Protein AF-A0AAE1QF99-F1 (afdb_monomer_lite)

Foldseek 3Di:
DDDDDDDDDAFDADAPDDDDPVRVCCVVQLVDSDHHPVHGRPDDDDDDPDDDDDDDSVRVNVVVVPDDDDDDDDPDDPVVVVVVCVVVVHDDDDDPDPVVVVVVVVVVCVVVVVVVVVVPD

InterPro domains:
  IPR013320 Concanavalin A-like lectin/glucanase domain superfamily [SSF49899] (3-43)

Radius of gyration: 19.01 Å; chains: 1; bounding box: 43×46×45 Å

Secondary structure (DSSP, 8-state):
------S------B-SSPPPHHHHHHHHTTS--PPPSSB-TTS-----S-------HHHHHHHHTS----PPPPS--HHHHHHHHHHTT------SSHHHHHHHHHHHHHHHHHHHHTT--

Structure (mmCIF, N/CA/C/O backbone):
data_AF-A0AAE1QF99-F1
#
_entry.id   AF-A0AAE1QF99-F1
#
loop_
_atom_site.group_PDB
_atom_site.id
_atom_site.type_symbol
_atom_site.label_atom_id
_atom_site.label_alt_id
_atom_site.label_comp_id
_atom_site.label_asym_id
_atom_site.label_entity_id
_atom_site.label_seq_id
_atom_site.pdbx_PDB_ins_code
_atom_site.Cartn_x
_atom_site.Cartn_y
_atom_site.Cartn_z
_atom_site.occupancy
_atom_site.B_iso_or_equiv
_atom_site.auth_seq_id
_atom_site.auth_comp_id
_atom_site.auth_asym_id
_atom_site.auth_atom_id
_atom_site.pdbx_PDB_model_num
ATOM 1 N N . MET A 1 1 ? -8.437 19.501 -14.780 1.00 42.03 1 MET A N 1
ATOM 2 C CA . MET A 1 1 ? -8.337 19.277 -13.321 1.00 42.03 1 MET A CA 1
ATOM 3 C C . MET A 1 1 ? -7.116 18.418 -13.058 1.00 42.03 1 MET A C 1
ATOM 5 O O . MET A 1 1 ? -6.956 17.419 -13.745 1.00 42.03 1 MET A O 1
ATOM 9 N N . LYS A 1 2 ? -6.240 18.828 -12.135 1.00 61.62 2 LYS A N 1
ATOM 10 C CA . LYS A 1 2 ? -5.162 17.976 -11.620 1.00 61.62 2 LYS A CA 1
ATOM 11 C C . LYS A 1 2 ? -5.658 17.385 -10.305 1.00 61.62 2 LYS A C 1
ATOM 13 O O . LYS A 1 2 ? -6.001 18.144 -9.407 1.00 61.62 2 LYS A O 1
ATOM 18 N N . TYR A 1 3 ? -5.735 16.065 -10.232 1.00 79.88 3 TYR A N 1
ATOM 19 C CA . TYR A 1 3 ? -5.967 15.356 -8.980 1.00 79.88 3 TYR A CA 1
ATOM 20 C C . TYR A 1 3 ? -4.600 14.941 -8.438 1.00 79.88 3 TYR A C 1
ATOM 22 O O . TYR A 1 3 ? -3.792 14.393 -9.187 1.00 79.88 3 TYR A O 1
ATOM 30 N N . SER A 1 4 ? -4.324 15.255 -7.175 1.00 82.94 4 SER A N 1
ATOM 31 C CA . SER A 1 4 ? -3.082 14.892 -6.490 1.00 82.94 4 SER A CA 1
ATOM 32 C C . SER A 1 4 ? -3.387 13.950 -5.336 1.00 82.94 4 SER A C 1
ATOM 34 O O . SER A 1 4 ? -4.360 14.149 -4.610 1.00 82.94 4 SER A O 1
ATOM 36 N N . TYR A 1 5 ? -2.543 12.938 -5.167 1.00 82.88 5 TYR A N 1
ATOM 37 C CA . TYR A 1 5 ? -2.545 12.073 -3.995 1.00 82.88 5 TYR A CA 1
ATOM 38 C C . TYR A 1 5 ? -1.543 12.609 -2.965 1.00 82.88 5 TYR A C 1
ATOM 40 O O . TYR A 1 5 ? -0.455 13.049 -3.336 1.00 82.88 5 TYR A O 1
ATOM 48 N N . SER A 1 6 ? -1.906 12.566 -1.684 1.00 85.25 6 SER A N 1
ATOM 49 C CA . SER A 1 6 ? -1.023 12.910 -0.567 1.00 85.25 6 SER A CA 1
ATOM 50 C C . SER A 1 6 ? -1.058 11.775 0.447 1.00 85.25 6 SER A C 1
ATOM 52 O O . SER A 1 6 ? -2.117 11.456 0.983 1.00 85.25 6 SER A O 1
ATOM 54 N N . GLY A 1 7 ? 0.092 11.153 0.687 1.00 87.44 7 GLY A N 1
ATOM 55 C CA . GLY A 1 7 ? 0.216 10.006 1.577 1.00 87.44 7 GLY A CA 1
ATOM 56 C C . GLY A 1 7 ? 1.507 9.234 1.338 1.00 87.44 7 GLY A C 1
ATOM 57 O O . GLY A 1 7 ? 2.326 9.615 0.501 1.00 87.44 7 GLY A O 1
ATOM 58 N N . TRP A 1 8 ? 1.668 8.145 2.084 1.00 87.25 8 TRP A N 1
ATOM 59 C CA . TRP A 1 8 ? 2.765 7.197 1.913 1.00 87.25 8 TRP A CA 1
ATOM 60 C C . TRP A 1 8 ? 2.385 6.141 0.882 1.00 87.25 8 TRP A C 1
ATOM 62 O O . TRP A 1 8 ? 1.256 5.650 0.879 1.00 87.25 8 TRP A O 1
ATOM 72 N N . LEU A 1 9 ? 3.332 5.783 0.022 1.00 90.31 9 LEU A N 1
ATOM 73 C CA . LEU A 1 9 ? 3.135 4.817 -1.050 1.00 90.31 9 LEU A CA 1
ATOM 74 C C . LEU A 1 9 ? 4.299 3.827 -1.055 1.00 90.31 9 LEU A C 1
ATOM 76 O O . LEU A 1 9 ? 5.449 4.228 -0.898 1.00 90.31 9 LEU A O 1
ATOM 80 N N . THR A 1 10 ? 3.994 2.543 -1.217 1.00 91.50 10 THR A N 1
ATOM 81 C CA . THR A 1 10 ? 4.982 1.464 -1.322 1.00 91.50 10 THR A CA 1
ATOM 82 C C . THR A 1 10 ? 4.416 0.307 -2.145 1.00 91.50 10 THR A C 1
ATOM 84 O O . THR A 1 10 ? 3.204 0.251 -2.360 1.00 91.50 10 THR A O 1
ATOM 87 N N . GLN A 1 11 ? 5.283 -0.594 -2.615 1.00 91.81 11 GLN A N 1
ATOM 88 C CA . GLN A 1 11 ? 4.938 -1.805 -3.379 1.00 91.81 11 GLN A CA 1
ATOM 89 C C . GLN A 1 11 ? 4.056 -1.568 -4.615 1.00 91.81 11 GLN A C 1
ATOM 91 O O . GLN A 1 11 ? 3.202 -2.387 -4.968 1.00 91.81 11 GLN A O 1
ATOM 96 N N . VAL A 1 12 ? 4.258 -0.444 -5.303 1.00 93.56 12 VAL A N 1
ATOM 97 C CA . VAL A 1 12 ? 3.549 -0.175 -6.558 1.00 93.56 12 VAL A CA 1
ATOM 98 C C . VAL A 1 12 ? 4.138 -1.030 -7.669 1.00 93.56 12 VAL A C 1
ATOM 100 O O . VAL A 1 12 ? 5.303 -0.884 -8.024 1.00 93.56 12 VAL A O 1
ATOM 103 N N . ASN A 1 13 ? 3.288 -1.872 -8.248 1.00 95.44 13 ASN A N 1
ATOM 104 C CA . ASN A 1 13 ? 3.660 -2.869 -9.237 1.00 95.44 13 ASN A CA 1
ATOM 105 C C . ASN A 1 13 ? 2.631 -2.938 -10.374 1.00 95.44 13 ASN A C 1
ATOM 107 O O . ASN A 1 13 ? 1.431 -2.761 -10.144 1.00 95.44 13 ASN A O 1
ATOM 111 N N . ILE A 1 14 ? 3.090 -3.204 -11.601 1.00 95.94 14 ILE A N 1
ATOM 112 C CA . ILE A 1 14 ? 2.236 -3.464 -12.771 1.00 95.94 14 ILE A CA 1
ATOM 113 C C . ILE A 1 14 ? 2.709 -4.736 -13.464 1.00 95.94 14 ILE A C 1
ATOM 115 O O . ILE A 1 14 ? 3.895 -4.901 -13.759 1.00 95.94 14 ILE A O 1
ATOM 119 N N . TRP A 1 15 ? 1.743 -5.595 -13.785 1.00 97.12 15 TRP A N 1
ATOM 120 C CA . TRP A 1 15 ? 1.960 -6.841 -14.504 1.00 97.12 15 TRP A CA 1
ATOM 121 C C . TRP A 1 15 ? 1.400 -6.773 -15.923 1.00 97.12 15 TRP A C 1
ATOM 123 O O . TRP A 1 15 ? 0.340 -6.190 -16.158 1.00 97.12 15 TRP A O 1
ATOM 133 N N . GLY A 1 16 ? 2.077 -7.424 -16.868 1.00 97.94 16 GLY A N 1
ATOM 134 C CA . GLY A 1 16 ? 1.632 -7.560 -18.261 1.00 97.94 16 GLY A CA 1
ATOM 135 C C . GLY A 1 16 ? 0.498 -8.571 -18.449 1.00 97.94 16 GLY A C 1
ATOM 136 O O . GLY A 1 16 ? -0.008 -8.750 -19.557 1.00 97.94 16 GLY A O 1
ATOM 137 N N . ARG A 1 17 ? 0.090 -9.237 -17.366 1.00 97.69 17 ARG A N 1
ATOM 138 C CA . ARG A 1 17 ? -0.963 -10.252 -17.328 1.00 97.69 17 ARG A CA 1
ATOM 139 C C . ARG A 1 17 ? -1.940 -9.990 -16.190 1.00 97.69 17 ARG A C 1
ATOM 141 O O . ARG A 1 17 ? -1.632 -9.294 -15.227 1.00 97.69 17 ARG A O 1
ATOM 148 N N . VAL A 1 18 ? -3.100 -10.630 -16.276 1.00 97.50 18 VAL A N 1
ATOM 149 C CA . VAL A 1 18 ? -4.054 -10.683 -15.166 1.00 97.50 18 VAL A CA 1
ATOM 150 C C . VAL A 1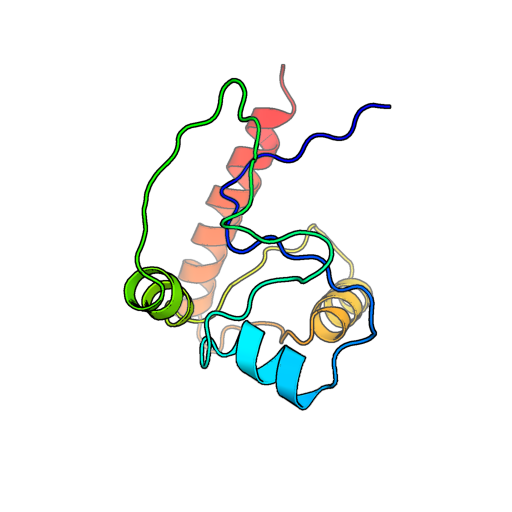 18 ? -3.503 -11.613 -14.080 1.00 97.50 18 VAL A C 1
ATOM 152 O O . VAL A 1 18 ? -3.090 -12.738 -14.374 1.00 97.50 18 VAL A O 1
ATOM 155 N N . LEU A 1 19 ? -3.481 -11.133 -12.836 1.00 95.94 19 LEU A N 1
ATOM 156 C CA . LEU A 1 19 ? -3.140 -11.944 -11.668 1.00 95.94 19 LEU A CA 1
ATOM 157 C C . LEU A 1 19 ? -4.323 -12.830 -11.258 1.00 95.94 19 LEU A C 1
ATOM 159 O O . LEU A 1 19 ? -5.487 -12.437 -11.367 1.00 95.94 19 LEU A O 1
ATOM 163 N N . THR A 1 20 ? -4.014 -14.022 -10.763 1.00 97.12 20 THR A N 1
ATOM 164 C CA . THR A 1 20 ? -4.987 -14.945 -10.163 1.00 97.12 20 THR A CA 1
ATOM 165 C C . THR A 1 20 ? -5.446 -14.453 -8.785 1.00 97.12 20 THR A C 1
ATOM 167 O O . THR A 1 20 ? -4.804 -13.597 -8.172 1.00 97.12 20 THR A O 1
ATOM 170 N N . GLN A 1 21 ? -6.563 -14.980 -8.270 1.00 94.81 21 GLN A N 1
ATOM 171 C CA . GLN A 1 21 ? -7.044 -14.590 -6.935 1.00 94.81 21 GLN A CA 1
ATOM 172 C C . GLN A 1 21 ? -6.059 -14.998 -5.839 1.00 94.81 21 GLN A C 1
ATOM 174 O O . GLN A 1 21 ? -5.895 -14.275 -4.859 1.00 94.81 21 GLN A O 1
ATOM 179 N N . GLU A 1 22 ? -5.386 -16.128 -6.027 1.00 94.50 22 GLU A N 1
ATOM 180 C CA . GLU A 1 22 ? -4.367 -16.653 -5.131 1.00 94.50 22 GLU A CA 1
ATOM 181 C C . GLU A 1 22 ? -3.150 -15.722 -5.079 1.00 94.50 22 GLU A C 1
ATOM 183 O O . GLU A 1 22 ? -2.675 -15.399 -3.994 1.00 94.50 22 GLU A O 1
ATOM 188 N N . GLU A 1 23 ? -2.689 -15.220 -6.229 1.00 94.12 23 GLU A N 1
ATOM 189 C CA . GLU A 1 23 ? -1.585 -14.252 -6.300 1.00 94.12 23 GLU A CA 1
ATOM 190 C C . GLU A 1 23 ? -1.953 -12.914 -5.651 1.00 94.12 23 GLU A C 1
ATOM 192 O O . GLU A 1 23 ? -1.167 -12.366 -4.878 1.00 94.12 23 GLU A O 1
ATOM 197 N N . ILE A 1 24 ? -3.164 -12.412 -5.913 1.00 92.19 24 ILE A N 1
ATOM 198 C CA . ILE A 1 24 ? -3.673 -11.183 -5.285 1.00 92.19 24 ILE A CA 1
ATOM 199 C C . ILE A 1 24 ? -3.771 -11.365 -3.766 1.00 92.19 24 ILE A C 1
ATOM 201 O O . ILE A 1 24 ? -3.363 -10.485 -3.008 1.00 92.19 24 ILE A O 1
ATOM 205 N N . GLY A 1 25 ? -4.293 -12.508 -3.315 1.00 88.94 25 GLY A N 1
ATOM 206 C CA . GLY A 1 25 ? -4.390 -12.844 -1.899 1.00 88.94 25 GLY A CA 1
ATOM 207 C C . GLY A 1 25 ? -3.019 -12.943 -1.237 1.00 88.94 25 GLY A C 1
ATOM 208 O O . GLY A 1 25 ? -2.838 -12.435 -0.135 1.00 88.94 25 GLY A O 1
ATOM 209 N N . ALA A 1 26 ? -2.038 -13.530 -1.921 1.00 90.06 26 ALA A N 1
ATOM 210 C CA . ALA A 1 26 ? -0.682 -13.651 -1.408 1.00 90.06 26 ALA A CA 1
ATOM 211 C C . ALA A 1 26 ? 0.048 -12.300 -1.310 1.00 90.06 26 ALA A C 1
ATOM 213 O O . ALA A 1 26 ? 0.751 -12.075 -0.324 1.00 90.06 26 ALA A O 1
ATOM 214 N N . LEU A 1 27 ? -0.167 -11.391 -2.270 1.00 90.19 27 LEU A N 1
ATOM 215 C CA . LEU A 1 27 ? 0.308 -10.001 -2.208 1.00 90.19 27 LEU A CA 1
ATOM 216 C C . LEU A 1 27 ? -0.318 -9.253 -1.029 1.00 90.19 27 LEU A C 1
ATOM 218 O O . LEU A 1 27 ? 0.385 -8.743 -0.161 1.00 90.19 27 LEU A O 1
ATOM 222 N N . ALA A 1 28 ? -1.652 -9.227 -0.965 1.00 87.00 28 ALA A N 1
ATOM 223 C CA . ALA A 1 28 ? -2.383 -8.499 0.072 1.00 87.00 28 ALA A CA 1
ATOM 224 C C . ALA A 1 28 ? -2.150 -9.076 1.479 1.00 87.00 28 ALA A C 1
ATOM 226 O O . ALA A 1 28 ? -2.183 -8.346 2.467 1.00 87.00 28 ALA A O 1
ATOM 227 N N . GLY A 1 29 ? -1.913 -10.386 1.569 1.00 85.56 29 GLY A N 1
ATOM 228 C CA . GLY A 1 29 ? -1.591 -11.101 2.801 1.00 85.56 29 GLY A CA 1
ATOM 229 C C . GLY A 1 29 ? -0.122 -11.015 3.212 1.00 85.56 29 GLY A C 1
ATOM 230 O O . GLY A 1 29 ? 0.257 -11.655 4.194 1.00 85.56 29 GLY A O 1
ATOM 231 N N . CYS A 1 30 ? 0.707 -10.259 2.483 1.00 86.56 30 CYS A N 1
ATOM 232 C CA . CYS A 1 30 ? 2.140 -10.133 2.742 1.00 86.56 30 CYS A CA 1
ATOM 233 C C . CYS A 1 30 ? 2.899 -11.472 2.768 1.00 86.56 30 CYS A C 1
ATOM 235 O O . CYS A 1 30 ? 3.870 -11.632 3.510 1.00 86.56 30 CYS A O 1
ATOM 237 N N . HIS A 1 31 ? 2.452 -12.466 1.998 1.00 85.25 31 HIS A N 1
ATOM 238 C CA . HIS A 1 31 ? 3.102 -13.777 1.961 1.00 85.25 31 HIS A CA 1
ATOM 239 C C . HIS A 1 31 ? 4.381 -13.759 1.121 1.00 85.25 31 HIS A C 1
ATOM 241 O O . HIS A 1 31 ? 5.332 -14.469 1.447 1.00 85.25 31 HIS A O 1
ATOM 247 N N . TYR A 1 32 ? 4.415 -12.931 0.074 1.00 83.25 32 TYR A N 1
ATOM 248 C CA . TYR A 1 32 ? 5.549 -12.800 -0.836 1.00 83.25 32 TYR A CA 1
ATOM 249 C C . TYR A 1 32 ? 5.728 -11.348 -1.282 1.00 83.25 32 TYR A C 1
ATOM 251 O O . TYR A 1 32 ? 4.746 -10.644 -1.507 1.00 83.25 32 TYR A O 1
ATOM 259 N N . ASP A 1 33 ? 6.984 -10.944 -1.470 1.00 88.31 33 ASP A N 1
ATOM 260 C CA . ASP A 1 33 ? 7.357 -9.681 -2.112 1.00 88.31 33 ASP A CA 1
ATOM 261 C C . ASP A 1 33 ? 7.441 -9.902 -3.630 1.00 88.31 33 ASP A C 1
ATOM 263 O O . ASP A 1 33 ? 8.509 -10.184 -4.179 1.00 88.31 33 ASP A O 1
ATOM 267 N N . MET A 1 34 ? 6.284 -9.953 -4.299 1.00 90.88 34 MET A N 1
ATOM 268 C CA . MET A 1 34 ? 6.240 -10.178 -5.747 1.00 90.88 34 MET A CA 1
ATOM 269 C C . MET A 1 34 ? 6.300 -8.853 -6.501 1.00 90.88 34 MET A C 1
ATOM 271 O O . MET A 1 34 ? 5.520 -7.942 -6.242 1.00 90.88 34 MET A O 1
ATOM 275 N N . GLU A 1 35 ? 7.177 -8.801 -7.498 1.00 94.62 35 GLU A N 1
ATOM 276 C CA . GLU A 1 35 ? 7.412 -7.620 -8.327 1.00 94.62 35 GLU A CA 1
ATOM 277 C C . GLU A 1 35 ? 6.748 -7.763 -9.706 1.00 94.62 35 GLU A C 1
ATOM 279 O O . GLU A 1 35 ? 6.591 -8.867 -10.246 1.00 94.62 35 GLU A O 1
ATOM 284 N N . GLY A 1 36 ? 6.332 -6.631 -10.270 1.00 95.81 36 GLY A N 1
ATOM 285 C CA . GLY A 1 36 ? 5.746 -6.539 -11.606 1.00 95.81 36 GLY A CA 1
ATOM 286 C C . GLY A 1 36 ? 6.772 -6.697 -12.729 1.00 95.81 36 GLY A C 1
ATOM 287 O O . GLY A 1 36 ? 7.905 -6.239 -12.618 1.00 95.81 36 GLY A O 1
ATOM 288 N N . ASP A 1 37 ? 6.368 -7.315 -13.842 1.00 95.62 37 ASP A N 1
ATOM 289 C CA . ASP A 1 37 ? 7.206 -7.476 -15.042 1.00 95.62 37 ASP A CA 1
ATOM 290 C C . ASP A 1 37 ? 7.140 -6.270 -15.994 1.00 95.62 37 ASP A C 1
ATOM 292 O O . ASP A 1 37 ? 8.066 -6.041 -16.770 1.00 95.62 37 ASP A O 1
ATOM 296 N N . VAL A 1 38 ? 6.066 -5.478 -15.924 1.00 96.50 38 VAL A N 1
ATOM 297 C CA . VAL A 1 38 ? 5.931 -4.218 -16.676 1.00 96.50 38 VAL A CA 1
ATOM 298 C C . VAL A 1 38 ? 6.481 -3.043 -15.873 1.00 96.50 38 VAL A C 1
ATOM 300 O O . VAL A 1 38 ? 7.115 -2.151 -16.435 1.00 96.50 38 VAL A O 1
ATOM 303 N N . MET A 1 39 ? 6.239 -3.033 -14.562 1.00 95.88 39 MET A N 1
ATOM 304 C CA . MET A 1 39 ? 6.781 -2.039 -13.639 1.00 95.88 39 MET A CA 1
ATOM 305 C C . MET A 1 39 ? 6.927 -2.666 -12.256 1.00 95.88 39 MET A C 1
ATOM 307 O O . MET A 1 39 ? 5.943 -3.174 -11.718 1.00 95.88 39 MET A O 1
ATOM 311 N N . SER A 1 40 ? 8.127 -2.592 -11.690 1.00 96.12 40 SER A N 1
ATOM 312 C CA . SER A 1 40 ? 8.439 -3.080 -10.349 1.00 96.12 40 SER A CA 1
ATOM 313 C C . SER A 1 40 ? 8.679 -1.930 -9.374 1.00 96.12 40 SER A C 1
ATOM 315 O O . SER A 1 40 ? 9.156 -0.858 -9.769 1.00 96.12 40 SER A O 1
ATOM 317 N N . TRP A 1 41 ? 8.399 -2.146 -8.091 1.00 93.81 41 TRP A N 1
ATOM 318 C CA . TRP A 1 41 ? 8.711 -1.177 -7.038 1.00 93.81 41 TRP A CA 1
ATOM 319 C C . TRP A 1 41 ? 10.221 -0.941 -6.926 1.00 93.81 41 TRP A C 1
ATOM 321 O O . TRP A 1 41 ? 10.666 0.200 -6.847 1.00 93.81 41 TRP A O 1
ATOM 331 N N . SER A 1 42 ? 11.019 -2.002 -7.052 1.00 92.88 42 SER A N 1
ATOM 332 C CA . SER A 1 42 ? 12.489 -1.941 -7.154 1.00 92.88 42 SER A CA 1
ATOM 333 C C . SER A 1 42 ? 13.032 -1.358 -8.471 1.00 92.88 42 SER A C 1
ATOM 335 O O . SER A 1 42 ? 14.247 -1.305 -8.678 1.00 92.88 42 SER A O 1
ATOM 337 N N . GLY A 1 43 ? 12.155 -0.948 -9.389 1.00 91.88 43 GLY A N 1
ATOM 338 C CA . GLY A 1 43 ? 12.521 -0.395 -10.687 1.00 91.88 43 GLY A CA 1
ATOM 339 C C . GLY A 1 43 ? 13.132 1.015 -10.627 1.00 91.88 43 GLY A C 1
ATOM 340 O O . GLY A 1 43 ? 13.273 1.623 -9.566 1.00 91.88 43 GLY A O 1
ATOM 341 N N . PRO A 1 44 ? 13.503 1.580 -11.789 1.00 90.06 44 PRO A N 1
ATOM 342 C CA . PRO A 1 44 ? 14.129 2.896 -11.872 1.00 90.06 44 PRO A CA 1
ATOM 343 C C . PRO A 1 44 ? 13.088 4.024 -11.770 1.00 90.06 44 PRO A C 1
ATOM 345 O O . PRO A 1 44 ? 12.713 4.644 -12.771 1.00 90.06 44 PRO A O 1
ATOM 348 N N . TRP A 1 45 ? 12.627 4.308 -10.556 1.00 90.06 45 TRP A N 1
ATOM 349 C CA . TRP A 1 45 ? 11.732 5.428 -10.277 1.00 90.06 45 TRP A CA 1
ATOM 350 C C . TRP A 1 45 ? 12.482 6.762 -10.261 1.00 90.06 45 TRP A C 1
ATOM 352 O O . TRP A 1 45 ? 13.633 6.856 -9.836 1.00 90.06 45 TRP A O 1
ATOM 362 N N . ARG A 1 46 ? 11.817 7.823 -10.731 1.00 92.19 46 ARG A N 1
ATOM 363 C CA . ARG A 1 46 ? 12.283 9.201 -10.536 1.00 92.19 46 ARG A CA 1
ATOM 364 C C . ARG A 1 46 ? 11.373 9.882 -9.539 1.00 92.19 46 ARG A C 1
ATOM 366 O O . ARG A 1 46 ? 10.203 10.126 -9.828 1.00 92.19 46 ARG A O 1
ATOM 373 N N . HIS A 1 47 ? 11.939 10.196 -8.392 1.00 90.19 47 HIS A N 1
ATOM 374 C CA . HIS A 1 47 ? 11.252 10.859 -7.307 1.00 90.19 47 HIS A CA 1
ATOM 375 C C . HIS A 1 47 ? 11.552 12.360 -7.329 1.00 90.19 47 HIS A C 1
ATOM 377 O O . HIS A 1 47 ? 12.676 12.778 -7.607 1.00 90.19 47 HIS A O 1
ATOM 383 N N . TYR A 1 48 ? 10.533 13.169 -7.056 1.00 90.06 48 TYR A N 1
ATOM 384 C CA . TYR A 1 48 ? 10.637 14.623 -6.971 1.00 90.06 48 TYR A CA 1
ATOM 385 C C . TYR A 1 48 ? 9.857 15.077 -5.744 1.00 90.06 48 TYR A C 1
ATOM 387 O O . TYR A 1 48 ? 8.681 14.742 -5.624 1.00 90.06 48 TYR A O 1
ATOM 395 N N . ASP A 1 49 ? 10.512 15.815 -4.850 1.00 89.56 49 ASP A N 1
ATOM 396 C CA . ASP A 1 49 ? 9.891 16.416 -3.664 1.00 89.56 49 ASP A CA 1
ATOM 397 C C . ASP A 1 49 ? 9.147 15.417 -2.750 1.00 89.56 49 ASP A C 1
ATOM 399 O O . ASP A 1 49 ? 8.100 15.730 -2.184 1.00 89.56 49 ASP A O 1
ATOM 403 N N . VAL A 1 50 ? 9.692 14.205 -2.578 1.00 90.06 50 VAL A N 1
ATOM 404 C CA . VAL A 1 50 ? 9.163 13.186 -1.654 1.00 90.06 50 VAL A CA 1
ATOM 405 C C . VAL A 1 50 ? 10.187 12.823 -0.584 1.00 90.06 50 VAL A C 1
ATOM 407 O O . VAL A 1 50 ? 11.396 12.916 -0.794 1.00 90.06 50 VAL A O 1
ATOM 410 N N . LYS A 1 51 ? 9.692 12.395 0.579 1.00 92.06 51 LYS A N 1
ATOM 411 C CA . LYS A 1 51 ? 10.515 11.775 1.617 1.00 92.06 51 LYS A CA 1
ATOM 412 C C . LYS A 1 51 ? 10.531 10.267 1.385 1.00 92.06 51 LYS A C 1
ATOM 414 O O . LYS A 1 51 ? 9.471 9.651 1.322 1.00 92.06 51 LYS A O 1
ATOM 419 N N . GLU A 1 52 ? 11.723 9.695 1.301 1.00 91.62 52 GLU A N 1
ATOM 420 C CA . GLU A 1 52 ? 11.921 8.257 1.139 1.00 91.62 52 GLU A CA 1
ATOM 421 C C . GLU A 1 52 ? 12.326 7.619 2.468 1.00 91.62 52 GLU A C 1
ATOM 423 O O . GLU A 1 52 ? 13.060 8.209 3.265 1.00 91.62 52 GLU A O 1
ATOM 428 N N . GLU A 1 53 ? 11.826 6.412 2.703 1.00 91.06 53 GLU A N 1
ATOM 429 C CA . GLU A 1 53 ? 12.175 5.588 3.852 1.00 91.06 53 GLU A CA 1
ATOM 430 C C . GLU A 1 53 ? 12.194 4.126 3.408 1.00 91.06 53 GLU A C 1
ATOM 432 O O . GLU A 1 53 ? 11.268 3.657 2.744 1.00 91.06 53 GLU A O 1
ATOM 437 N N . GLU A 1 54 ? 13.261 3.413 3.756 1.00 89.56 54 GLU A N 1
ATOM 438 C CA . GLU A 1 54 ? 13.378 1.987 3.479 1.00 89.56 54 GLU A CA 1
ATOM 439 C C . GLU A 1 54 ? 12.782 1.207 4.652 1.00 89.56 54 GLU A C 1
ATOM 441 O O . GLU A 1 54 ? 13.268 1.287 5.780 1.00 89.56 54 GLU A O 1
ATOM 446 N N . ILE A 1 55 ? 11.712 0.461 4.385 1.00 88.38 55 ILE A N 1
ATOM 447 C CA . ILE A 1 55 ? 10.983 -0.317 5.388 1.00 88.38 55 ILE A CA 1
ATOM 448 C C . ILE A 1 55 ? 10.985 -1.774 4.942 1.00 88.38 55 ILE A C 1
ATOM 450 O O . ILE A 1 55 ? 10.636 -2.086 3.802 1.00 88.38 55 ILE A O 1
ATOM 454 N N . LYS A 1 56 ? 11.345 -2.690 5.845 1.00 88.38 56 LYS A N 1
ATOM 455 C CA . LYS A 1 56 ? 11.297 -4.128 5.546 1.00 88.38 56 LYS A CA 1
ATOM 456 C C . LYS A 1 56 ? 9.850 -4.588 5.405 1.00 88.38 56 LYS A C 1
ATOM 458 O O . LYS A 1 56 ? 8.995 -4.173 6.185 1.00 88.38 56 LYS A O 1
ATOM 463 N N . LEU A 1 57 ? 9.594 -5.551 4.516 1.00 86.25 57 LEU A N 1
ATOM 464 C CA . LEU A 1 57 ? 8.258 -6.138 4.339 1.00 86.25 57 LEU A CA 1
ATOM 465 C C . LEU A 1 57 ? 7.630 -6.583 5.673 1.00 86.25 57 LEU A C 1
ATOM 467 O O . LEU A 1 57 ? 6.467 -6.306 5.935 1.00 86.25 57 LEU A O 1
ATOM 471 N N . VAL A 1 58 ? 8.409 -7.214 6.558 1.00 85.25 58 VAL A N 1
ATOM 472 C CA . VAL A 1 58 ? 7.915 -7.666 7.871 1.00 85.25 58 VAL A CA 1
ATOM 473 C C . VAL A 1 58 ? 7.462 -6.510 8.774 1.00 85.25 58 VAL A C 1
ATOM 475 O O . VAL A 1 58 ? 6.499 -6.647 9.525 1.00 85.25 58 VAL A O 1
ATOM 478 N N . GLU A 1 59 ? 8.108 -5.350 8.688 1.00 85.38 59 GLU A N 1
ATOM 479 C CA . GLU A 1 59 ? 7.755 -4.156 9.466 1.00 85.38 59 GLU A CA 1
ATOM 480 C C . GLU A 1 59 ? 6.529 -3.463 8.863 1.00 85.38 59 GLU A C 1
ATOM 482 O O . GLU A 1 59 ? 5.596 -3.096 9.580 1.00 85.38 59 GLU A O 1
ATOM 487 N N . LEU A 1 60 ? 6.470 -3.388 7.530 1.00 84.12 60 LEU A N 1
ATOM 488 C CA . LEU A 1 60 ? 5.296 -2.896 6.816 1.00 84.12 60 LEU A CA 1
ATOM 489 C C . LEU A 1 60 ? 4.059 -3.735 7.166 1.00 84.12 60 LEU A C 1
ATOM 491 O O . LEU A 1 60 ? 3.008 -3.200 7.514 1.00 84.12 60 LEU A O 1
ATOM 495 N N . CYS A 1 61 ? 4.195 -5.056 7.158 1.00 82.56 61 CYS A N 1
ATOM 496 C CA . CYS A 1 61 ? 3.072 -5.971 7.328 1.00 82.56 61 CYS A CA 1
ATOM 497 C C . CYS A 1 61 ? 2.684 -6.216 8.789 1.00 82.56 61 CYS A C 1
ATOM 499 O O . CYS A 1 61 ? 1.531 -6.529 9.070 1.00 82.56 61 CYS A O 1
ATOM 501 N N . THR A 1 62 ? 3.581 -5.981 9.749 1.00 76.62 62 THR A N 1
ATOM 502 C CA . THR A 1 62 ? 3.190 -5.926 11.170 1.00 76.62 62 THR A CA 1
ATOM 503 C C . THR A 1 62 ? 2.341 -4.692 11.485 1.00 76.62 62 THR A C 1
ATOM 505 O O . THR A 1 62 ? 1.530 -4.734 12.412 1.00 76.62 62 THR A O 1
ATOM 508 N N . SER A 1 63 ? 2.444 -3.617 10.690 1.00 55.81 63 SER A N 1
ATOM 509 C CA . SER A 1 63 ? 1.552 -2.456 10.801 1.00 55.81 63 SER A CA 1
ATOM 510 C C . SER A 1 63 ? 0.146 -2.707 10.234 1.00 55.81 63 SER A C 1
ATOM 512 O O . SER A 1 63 ? -0.812 -2.120 10.731 1.00 55.81 63 SER A O 1
ATOM 514 N N . VAL A 1 64 ? -0.010 -3.647 9.291 1.00 53.09 64 VAL A N 1
ATOM 515 C CA . VAL A 1 64 ? -1.320 -4.117 8.785 1.00 53.09 64 VAL A CA 1
ATOM 516 C C . VAL A 1 64 ? -2.070 -4.925 9.854 1.00 53.09 64 VAL A C 1
ATOM 518 O O . VAL A 1 64 ? -3.298 -4.945 9.883 1.00 53.09 64 VAL A O 1
ATOM 521 N N . SER A 1 65 ? -1.348 -5.494 10.823 1.00 48.53 65 SER A N 1
ATOM 522 C CA . SER A 1 65 ? -1.920 -6.108 12.028 1.00 48.53 65 SER A CA 1
ATOM 523 C C . SER A 1 65 ? -2.445 -5.091 13.051 1.00 48.53 65 SER A C 1
ATOM 525 O O . SER A 1 65 ? -2.949 -5.499 14.102 1.00 48.53 65 SER A O 1
ATOM 527 N N . ARG A 1 66 ? -2.341 -3.772 12.800 1.00 46.50 66 ARG A N 1
ATOM 528 C CA . ARG A 1 66 ? -2.902 -2.735 13.683 1.00 46.50 66 ARG A CA 1
ATOM 529 C C . ARG A 1 66 ? -4.411 -2.615 13.503 1.00 46.50 66 ARG A C 1
ATOM 531 O O . ARG A 1 66 ? -4.926 -1.598 13.058 1.00 46.50 66 ARG A O 1
ATOM 538 N N . GLY A 1 67 ? -5.108 -3.646 13.961 1.00 58.50 67 GLY A N 1
ATOM 539 C CA . GLY A 1 67 ? -6.499 -3.551 14.363 1.00 58.50 67 GLY A CA 1
ATOM 540 C C . GLY A 1 67 ? -7.482 -3.140 13.268 1.00 58.50 67 GLY A C 1
ATOM 541 O O . GLY A 1 67 ? -7.213 -3.087 12.073 1.00 58.50 67 GLY A O 1
ATOM 542 N N . ARG A 1 68 ? -8.706 -2.924 13.724 1.00 59.06 68 ARG A N 1
ATOM 543 C CA . ARG A 1 68 ? -9.859 -2.572 12.910 1.00 59.06 68 ARG A CA 1
ATOM 544 C C . ARG A 1 68 ? -9.650 -1.167 12.327 1.00 59.06 68 ARG A C 1
ATOM 546 O O . ARG A 1 68 ? -9.630 -0.200 13.079 1.00 59.06 68 ARG A O 1
ATOM 553 N N . LEU A 1 69 ? -9.501 -1.054 11.004 1.00 67.50 69 LEU A N 1
ATOM 554 C CA . LEU A 1 69 ? -9.464 0.241 10.319 1.00 67.50 69 LEU A CA 1
ATOM 555 C C . LEU A 1 69 ? -10.870 0.856 10.332 1.00 67.50 69 LEU A C 1
ATOM 557 O O . LEU A 1 69 ? -11.756 0.422 9.593 1.00 67.50 69 LEU A O 1
ATOM 561 N N . THR A 1 70 ? -11.080 1.855 11.185 1.00 71.25 70 THR A N 1
ATOM 562 C CA . THR A 1 70 ? -12.327 2.626 11.220 1.00 71.25 70 THR A CA 1
ATOM 563 C C . THR A 1 70 ? -12.247 3.749 10.196 1.00 71.25 70 THR A C 1
ATOM 565 O O . THR A 1 70 ? -11.456 4.677 10.345 1.00 71.25 70 THR A O 1
ATOM 568 N N . VAL A 1 71 ? -13.077 3.672 9.155 1.00 75.25 71 VAL A N 1
ATOM 569 C CA . VAL A 1 71 ? -13.201 4.730 8.148 1.00 75.25 71 VAL A CA 1
ATOM 570 C C . VAL A 1 71 ? -14.430 5.576 8.471 1.00 75.25 71 VAL A C 1
ATOM 572 O O . VAL A 1 71 ? -15.549 5.053 8.420 1.00 75.25 71 VAL A O 1
ATOM 575 N N . PRO A 1 72 ? -14.265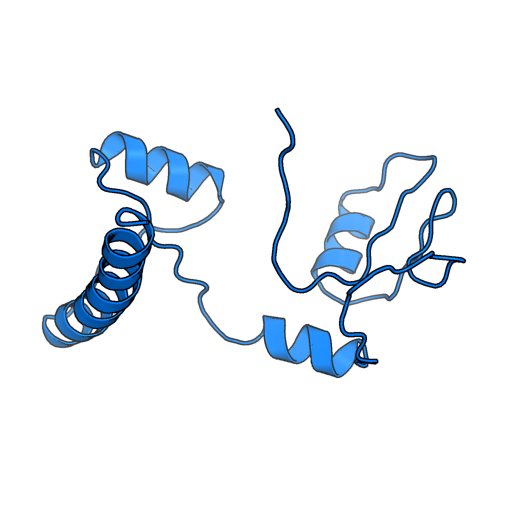 6.869 8.792 1.00 75.44 72 PRO A N 1
ATOM 576 C CA . PRO A 1 72 ? -15.399 7.744 8.999 1.00 75.44 72 PRO A CA 1
ATOM 577 C C . PRO A 1 72 ? -16.078 8.067 7.675 1.00 75.44 72 PRO A C 1
ATOM 579 O O . PRO A 1 72 ? -15.487 8.646 6.765 1.00 75.44 72 PRO A O 1
ATOM 582 N N . LEU A 1 73 ? -17.346 7.676 7.568 1.00 76.94 73 LEU A N 1
ATOM 583 C CA . LEU A 1 73 ? -18.183 8.074 6.448 1.00 76.94 73 LEU A CA 1
ATOM 584 C C . LEU A 1 73 ? -18.687 9.507 6.669 1.00 76.94 73 LEU A C 1
ATOM 586 O O . LEU A 1 73 ? -18.935 9.900 7.813 1.00 76.94 73 LEU A O 1
ATOM 590 N N . PRO A 1 74 ? -18.869 10.295 5.594 1.00 76.62 74 PRO A N 1
ATOM 591 C CA . PRO A 1 74 ? -19.538 11.584 5.698 1.00 76.62 74 PRO A CA 1
ATOM 592 C C . PRO A 1 74 ? -20.969 11.408 6.224 1.00 76.62 74 PRO A C 1
ATOM 594 O O . PRO A 1 74 ? -21.482 10.293 6.334 1.00 76.62 74 PRO A O 1
ATOM 597 N N . LEU A 1 75 ? -21.639 12.519 6.535 1.00 79.88 75 LEU A N 1
ATOM 598 C CA . LEU A 1 75 ? -23.028 12.481 6.986 1.00 79.88 75 LEU A CA 1
ATOM 599 C C . LEU A 1 75 ? -23.918 11.920 5.861 1.00 79.88 75 LEU A C 1
ATOM 601 O O . LEU A 1 75 ? -24.233 12.609 4.891 1.00 79.88 75 LEU A O 1
ATOM 605 N N . LEU A 1 76 ? -24.275 10.643 5.977 1.00 81.94 76 LEU A N 1
ATOM 606 C CA . LEU A 1 76 ? -25.052 9.882 5.002 1.00 81.94 76 LEU A CA 1
ATOM 607 C C . LEU A 1 76 ? -26.362 9.412 5.632 1.00 81.94 76 LEU A C 1
ATOM 609 O O . LEU A 1 76 ? -26.466 9.227 6.846 1.00 81.94 76 LEU A O 1
ATOM 613 N N . ARG A 1 77 ? -27.366 9.149 4.792 1.00 88.06 77 ARG A N 1
ATOM 614 C CA . ARG A 1 77 ? -28.534 8.376 5.232 1.00 88.06 77 ARG A CA 1
ATOM 615 C C . ARG A 1 77 ? -28.089 6.955 5.567 1.00 88.06 77 ARG A C 1
ATOM 617 O O . ARG A 1 77 ? -27.169 6.429 4.946 1.00 88.06 77 ARG A O 1
ATOM 624 N N . TYR A 1 78 ? -28.786 6.313 6.501 1.00 84.06 78 TYR A N 1
ATOM 625 C CA . TYR A 1 78 ? -28.456 4.960 6.958 1.00 84.06 78 TYR A CA 1
ATOM 626 C C . TYR A 1 78 ? -28.300 3.954 5.804 1.00 84.06 78 TYR A C 1
ATOM 628 O O . TYR A 1 78 ? -27.321 3.217 5.753 1.00 84.06 78 TYR A O 1
ATOM 636 N N . THR A 1 79 ? -29.223 3.967 4.838 1.00 90.44 79 THR A N 1
ATOM 637 C CA . THR A 1 79 ? -29.185 3.085 3.659 1.00 90.44 79 THR A CA 1
ATOM 638 C C . THR A 1 79 ? -27.919 3.270 2.828 1.00 90.44 79 THR A C 1
ATOM 640 O O . THR A 1 79 ? -27.317 2.291 2.394 1.00 90.44 79 THR A O 1
ATOM 643 N N . ASP A 1 80 ? -27.493 4.519 2.656 1.00 90.94 80 ASP A N 1
ATOM 644 C CA . ASP A 1 80 ? -26.346 4.889 1.830 1.00 90.94 80 ASP A CA 1
ATOM 645 C C . ASP A 1 80 ? -25.046 4.499 2.559 1.00 90.94 80 ASP A C 1
ATOM 647 O O . ASP A 1 80 ? -24.142 3.913 1.966 1.00 90.94 80 ASP A O 1
ATOM 651 N N . ALA A 1 81 ? -24.988 4.713 3.879 1.00 86.62 81 ALA A N 1
ATOM 652 C CA . ALA A 1 81 ? -23.871 4.281 4.719 1.00 86.62 81 ALA A CA 1
ATOM 653 C C . ALA A 1 81 ? -23.693 2.752 4.721 1.00 86.62 81 ALA A C 1
ATOM 655 O O . ALA A 1 81 ? -22.569 2.264 4.598 1.00 86.62 81 ALA A O 1
ATOM 656 N N . V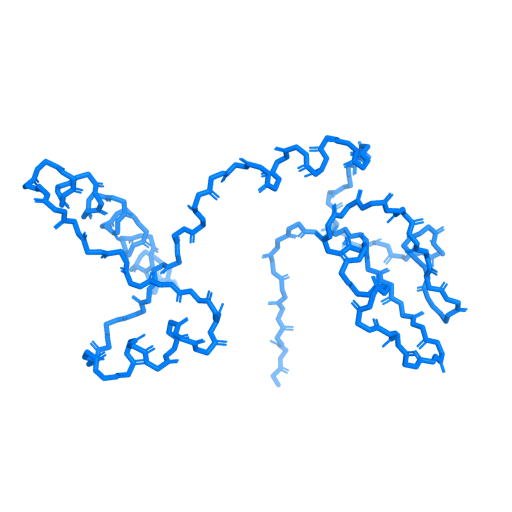AL A 1 82 ? -24.791 1.992 4.812 1.00 88.25 82 VAL A N 1
ATOM 657 C CA . VAL A 1 82 ? -24.769 0.522 4.730 1.00 88.25 82 VAL A CA 1
ATOM 658 C C . VAL A 1 82 ? -24.231 0.062 3.379 1.00 88.25 82 VAL A C 1
ATOM 660 O O . VAL A 1 82 ? -23.354 -0.798 3.341 1.00 88.25 82 VAL A O 1
ATOM 663 N N . GLN A 1 83 ? -24.710 0.641 2.276 1.00 91.00 83 GLN A N 1
ATOM 664 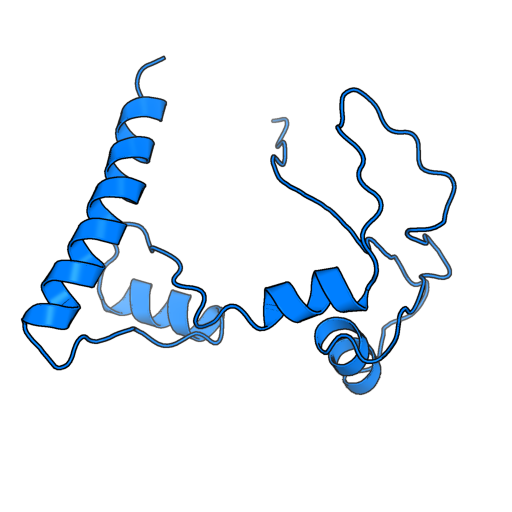C CA . GLN A 1 83 ? -24.243 0.277 0.936 1.00 91.00 83 GLN A CA 1
ATOM 665 C C . GLN A 1 83 ? -22.750 0.546 0.751 1.00 91.00 83 GLN A C 1
ATOM 667 O O . GLN A 1 83 ? -22.035 -0.323 0.253 1.00 91.00 83 GLN A O 1
ATOM 672 N N . VAL A 1 84 ? -22.266 1.710 1.190 1.00 88.50 84 VAL A N 1
ATOM 673 C CA . VAL A 1 84 ? -20.838 2.050 1.121 1.00 88.50 84 VAL A CA 1
ATOM 674 C C . VAL A 1 84 ? -20.015 1.089 1.977 1.00 88.50 84 VAL A C 1
ATOM 676 O O . VAL A 1 84 ? -19.024 0.539 1.504 1.00 88.50 84 VAL A O 1
ATOM 679 N N . CYS A 1 85 ? -20.446 0.834 3.214 1.00 86.88 85 CYS A N 1
ATOM 680 C CA . CYS A 1 85 ? -19.748 -0.063 4.128 1.00 86.88 85 CYS A CA 1
ATOM 681 C C . CYS A 1 85 ? -19.640 -1.488 3.560 1.00 86.88 85 CYS A C 1
ATOM 683 O O . CYS A 1 85 ? -18.548 -2.054 3.523 1.00 86.88 85 CYS A O 1
ATOM 685 N N . LEU A 1 86 ? -20.742 -2.034 3.035 1.00 86.44 86 LEU A N 1
ATOM 686 C CA . LEU A 1 86 ? -20.762 -3.352 2.393 1.00 86.44 86 LEU A CA 1
ATOM 687 C C . LEU A 1 86 ? -19.929 -3.386 1.107 1.00 86.44 86 LEU A C 1
ATOM 689 O O . LEU A 1 86 ? -19.217 -4.361 0.869 1.00 86.44 86 LEU A O 1
ATOM 693 N N . GLY A 1 87 ? -19.974 -2.323 0.297 1.00 84.62 87 GLY A N 1
ATOM 694 C CA . GLY A 1 87 ? -19.155 -2.193 -0.912 1.00 84.62 87 GLY A CA 1
ATOM 695 C C . GLY A 1 87 ? -17.654 -2.228 -0.615 1.00 84.62 87 GLY A C 1
ATOM 696 O O . GLY A 1 87 ? -16.887 -2.809 -1.378 1.00 84.62 87 GLY A O 1
ATOM 697 N N . LEU A 1 88 ? -17.249 -1.695 0.540 1.00 83.75 88 LEU A N 1
ATOM 698 C CA . LEU A 1 88 ? -15.876 -1.748 1.049 1.00 83.75 88 LEU A CA 1
ATOM 699 C C . LEU A 1 88 ? -15.538 -3.064 1.771 1.00 83.75 88 LEU A C 1
ATOM 701 O O . LEU A 1 88 ? -14.464 -3.175 2.357 1.00 83.75 88 LEU A O 1
ATOM 705 N N . ARG A 1 89 ? -16.447 -4.053 1.766 1.00 81.00 89 ARG A N 1
ATOM 706 C CA . ARG A 1 89 ? -16.357 -5.288 2.572 1.00 81.00 89 ARG A CA 1
ATOM 707 C C . ARG A 1 89 ? -16.133 -5.017 4.066 1.00 81.00 89 ARG A C 1
ATOM 709 O O . ARG A 1 89 ? -15.556 -5.834 4.781 1.00 81.00 89 ARG A O 1
ATOM 716 N N . GLY A 1 90 ? -16.591 -3.859 4.524 1.00 82.38 90 GLY A N 1
ATOM 717 C CA . GLY A 1 90 ? -16.576 -3.458 5.916 1.00 82.38 90 GLY A CA 1
ATOM 718 C C . GLY A 1 90 ? -17.836 -3.902 6.650 1.00 82.38 90 GLY A C 1
ATOM 719 O O . GLY A 1 90 ? -18.735 -4.544 6.107 1.00 82.38 90 GLY A O 1
ATOM 720 N N . TYR A 1 91 ? -17.897 -3.523 7.919 1.00 84.00 91 TYR A N 1
ATOM 721 C CA . TYR A 1 91 ? -19.052 -3.721 8.781 1.00 84.00 91 TYR A CA 1
ATOM 722 C C . TYR A 1 91 ? -19.269 -2.463 9.612 1.00 84.00 91 TYR A C 1
ATOM 724 O O . TYR A 1 91 ? -18.313 -1.839 10.079 1.00 84.00 91 TYR A O 1
ATOM 732 N N . ILE A 1 92 ? -20.534 -2.087 9.799 1.00 83.19 92 ILE A N 1
ATOM 733 C CA . ILE A 1 92 ? -20.877 -0.930 10.621 1.00 83.19 92 ILE A CA 1
ATOM 734 C C . ILE A 1 92 ? -20.526 -1.269 12.067 1.00 83.19 92 ILE A C 1
ATOM 736 O O . ILE A 1 92 ? -21.042 -2.230 12.641 1.00 83.19 92 ILE A O 1
ATOM 740 N N . ALA A 1 93 ? -19.629 -0.480 12.653 1.00 78.25 93 ALA A N 1
ATOM 741 C CA . ALA A 1 93 ? -19.396 -0.517 14.083 1.00 78.25 93 ALA A CA 1
ATOM 742 C C . ALA A 1 93 ? -20.644 0.014 14.789 1.00 78.25 93 ALA A C 1
ATOM 744 O O . ALA A 1 93 ? -20.996 1.180 14.649 1.00 78.25 93 ALA A O 1
ATOM 745 N N . VAL A 1 94 ? -21.342 -0.873 15.496 1.00 81.25 94 VAL A N 1
ATOM 746 C CA . VAL A 1 94 ? -22.444 -0.495 16.377 1.00 81.25 94 VAL A CA 1
ATOM 747 C C . VAL A 1 94 ? -21.935 -0.657 17.807 1.00 81.25 94 VAL A C 1
ATOM 749 O O . VAL A 1 94 ? -21.685 -1.796 18.216 1.00 81.25 94 VAL A O 1
ATOM 752 N N . PRO A 1 95 ? -21.734 0.439 18.557 1.00 83.19 95 PRO A N 1
ATOM 753 C CA . PRO A 1 95 ? -21.270 0.349 19.930 1.00 83.19 95 PRO A CA 1
ATOM 754 C C . PRO A 1 95 ? -22.318 -0.361 20.786 1.00 83.19 95 PRO A C 1
ATOM 756 O O . PRO A 1 95 ? -23.506 -0.035 20.745 1.00 83.19 95 PRO A O 1
ATOM 759 N N . THR A 1 96 ? -21.883 -1.352 21.562 1.00 85.94 96 THR A N 1
ATOM 760 C CA . THR A 1 96 ? -22.778 -2.152 22.420 1.00 85.94 96 THR A CA 1
ATOM 761 C C . THR A 1 96 ? -22.915 -1.562 23.818 1.00 85.94 96 THR A C 1
ATOM 763 O O . THR A 1 96 ? -23.823 -1.923 24.566 1.00 85.94 96 THR A O 1
ATOM 766 N N . THR A 1 97 ? -22.030 -0.627 24.171 1.00 91.62 97 THR A N 1
ATOM 767 C CA . THR A 1 97 ? -22.040 0.073 25.453 1.00 91.62 97 THR A CA 1
ATOM 768 C C . THR A 1 97 ? -21.975 1.580 25.255 1.00 91.62 97 THR A C 1
ATOM 770 O O . THR A 1 97 ? -21.424 2.091 24.279 1.00 91.62 97 THR A O 1
ATOM 773 N N . ARG A 1 98 ? -22.504 2.315 26.237 1.00 85.88 98 ARG A N 1
ATOM 774 C CA . ARG A 1 98 ? -22.416 3.778 26.271 1.00 85.88 98 ARG A CA 1
ATOM 775 C C . ARG A 1 98 ? -20.966 4.273 26.304 1.00 85.88 98 ARG A C 1
ATOM 777 O O . ARG A 1 98 ? -20.679 5.303 25.711 1.00 85.88 98 ARG A O 1
ATOM 784 N N . GLN A 1 99 ? -20.078 3.551 26.984 1.00 86.75 99 GLN A N 1
ATOM 785 C CA . GLN A 1 99 ? -18.665 3.914 27.084 1.00 86.75 99 GLN A CA 1
ATOM 786 C C . GLN A 1 99 ? -17.978 3.834 25.715 1.00 86.75 99 GLN A C 1
ATOM 788 O O . GLN A 1 99 ? -17.361 4.803 25.285 1.00 86.75 99 GLN A O 1
ATOM 793 N N . GLN A 1 100 ? -18.199 2.735 24.989 1.00 81.25 100 GLN A N 1
ATOM 794 C CA . GLN A 1 100 ? -17.682 2.556 23.633 1.00 81.25 100 GLN A CA 1
ATOM 795 C C . GLN A 1 100 ? -18.204 3.639 22.676 1.00 81.25 100 GLN A C 1
ATOM 797 O O . GLN A 1 100 ? -17.445 4.179 21.881 1.00 81.25 100 GLN A O 1
ATOM 802 N N . PHE A 1 101 ? -19.486 4.003 22.786 1.00 83.62 101 PHE A N 1
ATOM 803 C CA . PHE A 1 101 ? -20.056 5.089 21.987 1.00 83.62 101 PHE A CA 1
ATOM 804 C C . PHE A 1 101 ? -19.332 6.422 22.217 1.00 83.62 101 PHE A C 1
ATOM 806 O O . PHE A 1 101 ? -19.058 7.127 21.254 1.00 83.62 101 PHE A O 1
ATOM 813 N N . LEU A 1 102 ? -19.017 6.772 23.469 1.00 82.94 102 LEU A N 1
ATOM 814 C CA . LEU A 1 102 ? -18.335 8.031 23.793 1.00 82.94 102 LEU A CA 1
ATOM 815 C C . LEU A 1 102 ? -16.889 8.062 23.279 1.00 82.94 102 LEU A C 1
ATOM 817 O O . LEU A 1 102 ? -16.450 9.096 22.781 1.00 82.94 102 LEU A O 1
ATOM 821 N N . GLU A 1 103 ? -16.175 6.941 23.365 1.00 80.75 103 GLU A N 1
ATOM 822 C CA . GLU A 1 103 ? -14.814 6.799 22.829 1.00 80.75 103 GLU A CA 1
ATOM 823 C C . GLU A 1 103 ? -14.799 6.918 21.3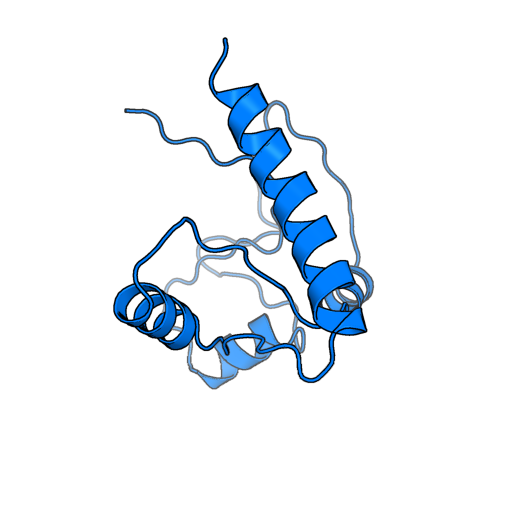00 1.00 80.75 103 GLU A C 1
ATOM 825 O O . GLU A 1 103 ? -13.995 7.661 20.736 1.00 80.75 103 GLU A O 1
ATOM 830 N N . GLU A 1 104 ? -15.737 6.246 20.628 1.00 75.81 104 GLU A N 1
ATOM 831 C CA . GLU A 1 104 ? -15.876 6.312 19.174 1.00 75.81 104 GLU A CA 1
ATOM 832 C C . GLU A 1 104 ? -16.293 7.721 18.719 1.00 75.81 104 GLU A C 1
ATOM 834 O O . GLU A 1 104 ? -15.703 8.249 17.778 1.00 75.81 104 GLU A O 1
ATOM 839 N N . ILE A 1 105 ? -17.245 8.380 19.398 1.00 76.69 105 ILE A N 1
ATOM 840 C CA . ILE A 1 105 ? -17.676 9.741 19.030 1.00 76.69 105 ILE A CA 1
ATOM 841 C C . ILE A 1 105 ? -16.545 10.765 19.155 1.00 76.69 105 ILE A C 1
ATOM 843 O O . ILE A 1 105 ? -16.479 11.663 18.319 1.00 76.69 105 ILE A O 1
ATOM 847 N N . GLY A 1 106 ? -15.662 10.625 20.152 1.00 73.19 106 GLY A N 1
ATOM 848 C CA . GLY A 1 106 ? -14.495 11.496 20.310 1.00 73.19 106 GLY A CA 1
ATOM 849 C C . GLY A 1 106 ? -13.578 11.419 19.090 1.00 73.19 106 GLY A C 1
ATOM 850 O O . GLY A 1 106 ? -13.278 12.439 18.478 1.00 73.19 106 GLY A O 1
ATOM 851 N N . PHE A 1 107 ? -13.265 10.199 18.642 1.00 70.19 107 PHE A N 1
ATOM 852 C CA . PHE A 1 107 ? -1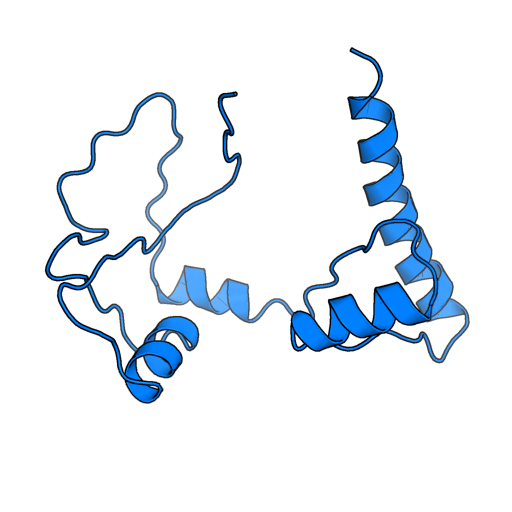2.506 9.966 17.409 1.00 70.19 107 PHE A CA 1
ATOM 853 C C . PHE A 1 107 ? -13.162 10.613 16.174 1.00 70.19 107 PHE A C 1
ATOM 855 O O . PHE A 1 107 ? -12.483 11.251 15.367 1.00 70.19 107 PHE A O 1
ATOM 862 N N . PHE A 1 108 ? -14.486 10.484 16.020 1.00 68.75 108 PHE A N 1
ATOM 863 C CA . PHE A 1 108 ? -15.203 11.113 14.903 1.00 68.75 108 PHE A CA 1
ATOM 864 C C . PHE A 1 108 ? -15.189 12.644 14.980 1.00 68.75 108 PHE A C 1
ATOM 866 O O . PHE A 1 108 ? -15.090 13.301 13.944 1.00 68.75 108 PHE A O 1
ATOM 873 N N . GLN A 1 109 ? -15.307 13.219 16.177 1.00 70.00 109 GLN A N 1
ATOM 874 C CA . GLN A 1 109 ? -15.295 14.668 16.375 1.00 70.00 109 GLN A CA 1
ATOM 875 C C . GLN A 1 109 ? -13.930 15.276 16.054 1.00 70.00 109 GLN A C 1
ATOM 877 O O . GLN A 1 109 ? -13.893 16.306 15.382 1.00 70.00 109 GLN A O 1
ATOM 882 N N . ASP A 1 110 ? -12.839 14.617 16.439 1.00 67.00 110 ASP A N 1
ATOM 883 C CA . ASP A 1 110 ? -11.482 15.069 16.119 1.00 67.00 110 ASP A CA 1
ATOM 884 C C . ASP A 1 110 ? -11.237 15.037 14.600 1.00 67.00 110 ASP A C 1
ATOM 886 O O . ASP A 1 110 ? -10.807 16.028 14.007 1.00 67.00 110 ASP A O 1
ATOM 890 N N . PHE A 1 111 ? -11.636 13.950 13.931 1.00 62.34 111 PHE A N 1
ATOM 891 C CA . PHE A 1 111 ? -11.478 13.801 12.480 1.00 62.34 111 PHE A CA 1
ATOM 892 C C . PHE A 1 111 ? -12.350 14.778 11.665 1.00 62.34 111 PHE A C 1
ATOM 894 O O . PHE A 1 111 ? -11.912 15.357 10.668 1.00 62.34 111 PHE A O 1
ATOM 901 N N . VAL A 1 112 ? -13.610 14.979 12.066 1.00 59.50 112 VAL A N 1
ATOM 902 C CA . VAL A 1 112 ? -14.530 15.907 11.380 1.00 59.50 112 VAL A CA 1
ATOM 903 C C . VAL A 1 112 ? -14.198 17.370 11.705 1.00 59.50 112 VAL A C 1
ATOM 905 O O . VAL A 1 112 ? -14.394 18.242 10.850 1.00 59.50 112 VAL A O 1
ATOM 908 N N . GLY A 1 113 ? -13.663 17.641 12.900 1.00 54.25 113 GLY A N 1
ATOM 909 C CA . GLY A 1 113 ? -13.162 18.952 13.313 1.00 54.25 113 GLY A CA 1
ATOM 910 C C . GLY A 1 113 ? -12.025 19.449 12.418 1.00 54.25 113 GLY A C 1
ATOM 911 O O . GLY A 1 113 ? -12.073 20.586 11.947 1.00 54.25 113 GLY A O 1
ATOM 912 N N . GLU A 1 114 ? -11.071 18.583 12.069 1.00 49.53 114 GLU A N 1
ATOM 913 C CA . GLU A 1 114 ? -10.003 18.904 11.106 1.00 49.53 114 GLU A CA 1
ATOM 914 C C . GLU A 1 114 ? -10.539 19.203 9.692 1.00 49.53 114 GLU A C 1
ATOM 916 O O . GLU A 1 114 ? -10.060 20.109 9.003 1.00 49.53 114 GLU A O 1
ATOM 921 N N . LEU A 1 115 ? -11.607 18.517 9.271 1.00 45.72 115 LEU A N 1
ATOM 922 C CA . LEU A 1 115 ? -12.280 18.745 7.984 1.00 45.72 115 LEU A CA 1
ATOM 923 C C . LEU A 1 115 ? -12.993 20.107 7.889 1.00 45.72 115 LEU A C 1
ATOM 925 O O . LEU A 1 115 ? -13.217 20.596 6.778 1.00 45.72 115 LEU A O 1
ATOM 929 N N . HIS A 1 116 ? -13.348 20.734 9.017 1.00 39.16 116 HIS A N 1
ATOM 930 C CA . HIS A 1 116 ? -13.863 22.111 9.036 1.00 39.16 116 HIS A CA 1
ATOM 931 C C . HIS A 1 116 ? -12.745 23.158 8.967 1.00 39.16 116 HIS A C 1
ATOM 933 O O . HIS A 1 116 ? -12.947 24.204 8.351 1.00 39.16 116 HIS A O 1
ATOM 939 N N . ILE A 1 117 ? -11.559 22.865 9.509 1.00 36.28 117 ILE A N 1
ATOM 940 C CA . ILE A 1 117 ? -10.406 23.781 9.466 1.00 36.28 117 ILE A CA 1
ATOM 941 C C . ILE A 1 117 ? -9.844 23.888 8.035 1.00 36.28 117 ILE A C 1
ATOM 943 O O . ILE A 1 117 ? -9.439 24.966 7.609 1.00 36.28 117 ILE A O 1
ATOM 947 N N . MET A 1 118 ? -9.918 22.821 7.233 1.00 36.09 118 MET A N 1
ATOM 948 C CA . MET A 1 118 ? -9.460 22.840 5.832 1.00 36.09 118 MET A CA 1
ATOM 949 C C . MET A 1 118 ? -10.421 23.512 4.831 1.00 36.09 118 MET A C 1
ATOM 951 O O . MET A 1 118 ? -10.079 23.637 3.657 1.00 36.09 118 MET A O 1
ATOM 955 N N . LYS A 1 119 ? -11.618 23.951 5.249 1.00 39.56 119 LYS A N 1
ATOM 956 C CA . LYS A 1 119 ? -12.554 24.700 4.380 1.00 39.56 119 LYS A CA 1
ATOM 957 C C . LYS A 1 119 ? -12.459 26.224 4.518 1.00 39.56 119 LYS A C 1
ATOM 959 O O . LYS A 1 119 ? -13.183 26.926 3.816 1.00 39.56 119 LYS A O 1
ATOM 964 N N . SER A 1 120 ? -11.574 26.742 5.371 1.00 40.00 120 SER A N 1
ATOM 965 C CA . SER A 1 120 ? -11.281 28.175 5.475 1.00 40.00 120 SER A CA 1
ATOM 966 C C . SER A 1 120 ? -9.827 28.456 5.096 1.00 40.00 120 SER A C 1
ATOM 968 O O . SER A 1 120 ? -8.961 28.567 5.963 1.00 40.00 120 SER A O 1
ATOM 970 N N . SER A 1 121 ? -9.539 28.532 3.798 1.00 35.16 121 SER A N 1
ATOM 971 C CA . SER A 1 121 ? -8.304 29.098 3.229 1.00 35.16 121 SER A CA 1
ATOM 972 C C . SER A 1 121 ? -8.563 29.534 1.795 1.00 35.16 121 SER A C 1
ATOM 974 O O . SER A 1 121 ? -9.118 28.703 1.041 1.00 35.16 121 SER A O 1
#

Sequence (121 aa):
MKYSYSGWLTQVNIWGRVLTQEEIGALAGCHYDMEGDVMSWSGPWRHYDVKEEEIKLVELCTSVSRGRLTVPLPLLRYTDAVQVCLGLRGYIAVPTTRQQFLEEIGFFQDFVGELHIMKSS

pLDDT: mean 80.63, std 15.78, range [35.16, 97.94]

Organism: NCBI:txid1843537